Protein AF-A0A0J1G8J3-F1 (afdb_monomer_lite)

Structure (mmCIF, N/CA/C/O backbone):
data_AF-A0A0J1G8J3-F1
#
_entry.id   AF-A0A0J1G8J3-F1
#
loop_
_atom_site.group_PDB
_atom_site.id
_atom_site.type_symbol
_atom_site.label_atom_id
_atom_site.label_alt_id
_atom_site.label_comp_id
_atom_site.label_asym_id
_atom_site.label_entity_id
_atom_site.label_seq_id
_atom_site.pdbx_PDB_ins_code
_atom_site.Cartn_x
_atom_site.Cartn_y
_atom_site.Cartn_z
_atom_site.occupancy
_atom_site.B_iso_or_equiv
_atom_site.auth_seq_id
_atom_site.auth_comp_id
_atom_site.auth_asym_id
_atom_site.auth_atom_id
_atom_site.pdbx_PDB_model_num
ATOM 1 N N . MET A 1 1 ? 8.122 0.224 -16.479 1.00 51.69 1 MET A N 1
ATOM 2 C CA . MET A 1 1 ? 7.360 -1.007 -16.168 1.00 51.69 1 MET A CA 1
ATOM 3 C C . MET A 1 1 ? 8.127 -2.318 -16.388 1.00 51.69 1 MET A C 1
ATOM 5 O O . MET A 1 1 ? 7.681 -3.323 -15.860 1.00 51.69 1 MET A O 1
ATOM 9 N N . ALA A 1 2 ? 9.254 -2.354 -17.121 1.00 47.94 2 ALA A N 1
ATOM 10 C CA . ALA A 1 2 ? 10.107 -3.556 -17.202 1.00 47.94 2 ALA A CA 1
ATOM 11 C C . ALA A 1 2 ? 11.126 -3.649 -16.042 1.00 47.94 2 ALA A C 1
ATOM 13 O O . ALA A 1 2 ? 11.445 -4.731 -15.577 1.00 47.94 2 ALA A O 1
ATOM 14 N N . HIS A 1 3 ? 11.566 -2.505 -15.513 1.00 52.66 3 HIS A N 1
ATOM 15 C CA . HIS A 1 3 ? 12.682 -2.396 -14.560 1.00 52.66 3 HIS A CA 1
ATOM 16 C C . HIS A 1 3 ? 12.394 -2.848 -13.115 1.00 52.66 3 HIS A C 1
ATOM 18 O O . HIS A 1 3 ? 13.336 -3.194 -12.418 1.00 52.66 3 HIS A O 1
ATOM 24 N N . HIS A 1 4 ? 11.136 -2.899 -12.662 1.00 52.09 4 HIS A N 1
ATOM 25 C CA . HIS A 1 4 ? 10.816 -3.368 -11.297 1.00 52.09 4 HIS A CA 1
ATOM 26 C C . HIS A 1 4 ? 10.625 -4.886 -11.210 1.00 52.09 4 HIS A C 1
ATOM 28 O O . HIS A 1 4 ? 10.771 -5.482 -10.145 1.00 52.09 4 HIS A O 1
ATOM 34 N N . ARG A 1 5 ? 10.293 -5.525 -12.341 1.00 51.47 5 ARG A N 1
ATOM 35 C CA . ARG A 1 5 ? 9.931 -6.946 -12.384 1.00 51.47 5 ARG A CA 1
ATOM 36 C C . ARG A 1 5 ? 11.159 -7.858 -12.304 1.00 51.47 5 ARG A C 1
ATOM 38 O O . ARG A 1 5 ? 11.058 -8.934 -11.726 1.00 51.47 5 ARG A O 1
ATOM 45 N N . ASP A 1 6 ? 12.302 -7.399 -12.814 1.00 55.72 6 ASP A N 1
ATOM 46 C CA . ASP A 1 6 ? 13.562 -8.154 -12.806 1.00 55.72 6 ASP A CA 1
ATOM 47 C C . ASP A 1 6 ? 14.346 -8.028 -11.485 1.00 55.72 6 ASP A C 1
ATOM 49 O O . ASP A 1 6 ? 15.132 -8.913 -11.158 1.00 55.72 6 ASP A O 1
ATOM 53 N N . ASN A 1 7 ? 14.096 -6.985 -10.684 1.00 62.56 7 ASN A N 1
ATOM 54 C CA . ASN A 1 7 ? 14.836 -6.720 -9.441 1.00 62.56 7 ASN A CA 1
ATOM 55 C C . ASN A 1 7 ? 14.141 -7.206 -8.160 1.00 62.56 7 ASN A C 1
ATOM 57 O O . ASN A 1 7 ? 14.66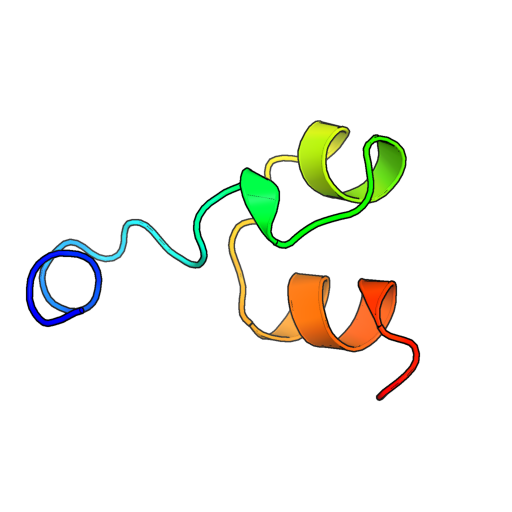2 -6.982 -7.071 1.00 62.56 7 ASN A O 1
ATOM 61 N N . ASN A 1 8 ? 12.977 -7.859 -8.259 1.00 62.00 8 ASN A N 1
ATOM 62 C CA . ASN A 1 8 ? 12.181 -8.258 -7.088 1.00 62.00 8 ASN A CA 1
ATOM 63 C C . ASN A 1 8 ? 11.861 -7.074 -6.139 1.00 62.00 8 ASN A C 1
ATOM 65 O O . ASN A 1 8 ? 11.655 -7.264 -4.948 1.00 62.00 8 ASN A O 1
ATOM 69 N N . GLU A 1 9 ? 11.811 -5.839 -6.657 1.00 67.19 9 GLU A N 1
ATOM 70 C CA . GLU A 1 9 ? 11.545 -4.631 -5.852 1.00 67.19 9 GLU A CA 1
ATOM 71 C C . GLU A 1 9 ? 10.089 -4.549 -5.358 1.00 67.19 9 GLU A C 1
ATOM 73 O O . GLU A 1 9 ? 9.759 -3.709 -4.522 1.00 67.19 9 GLU A O 1
ATOM 78 N N . GLY A 1 10 ? 9.214 -5.428 -5.857 1.00 78.88 10 GLY A N 1
ATOM 79 C CA . GLY A 1 10 ? 7.789 -5.417 -5.548 1.00 78.88 10 GLY A CA 1
ATOM 80 C C . GLY A 1 10 ? 7.045 -4.265 -6.230 1.00 78.88 10 GLY A C 1
ATOM 81 O O . GLY A 1 10 ? 7.495 -3.686 -7.222 1.00 78.88 10 GLY A O 1
ATOM 82 N N . VAL A 1 11 ? 5.851 -3.967 -5.730 1.00 86.56 11 VAL A N 1
ATOM 83 C CA . VAL A 1 11 ? 5.005 -2.864 -6.184 1.00 86.56 11 VAL A CA 1
ATOM 84 C C . VAL A 1 11 ? 5.537 -1.546 -5.609 1.00 86.56 11 VAL A C 1
ATOM 86 O O . VAL A 1 11 ? 5.781 -1.469 -4.403 1.00 86.56 11 VAL A O 1
ATOM 89 N N . PRO A 1 12 ? 5.680 -0.482 -6.420 1.00 87.88 12 PRO A N 1
ATOM 90 C CA . PRO A 1 12 ? 6.057 0.832 -5.915 1.00 87.88 12 PRO A CA 1
ATOM 91 C C . PRO A 1 12 ? 5.107 1.335 -4.826 1.00 87.88 12 PRO A C 1
ATOM 93 O O . PRO A 1 12 ? 3.894 1.152 -4.898 1.00 87.88 12 PRO A O 1
ATOM 96 N N . GLY A 1 13 ? 5.662 2.016 -3.827 1.00 85.56 13 GLY A N 1
ATOM 97 C CA . GLY A 1 13 ? 4.893 2.396 -2.647 1.00 85.56 13 GLY A CA 1
ATOM 98 C C . GLY A 1 13 ? 3.763 3.384 -2.871 1.00 85.56 13 GLY A C 1
ATOM 99 O O . GLY A 1 13 ? 2.748 3.308 -2.192 1.00 85.56 13 GLY A O 1
ATOM 100 N N . CYS A 1 14 ? 3.875 4.203 -3.912 1.00 88.56 14 CYS A N 1
ATOM 101 C CA . CYS A 1 14 ? 2.837 5.142 -4.313 1.00 88.56 14 CYS A CA 1
ATOM 102 C C . CYS A 1 14 ? 1.521 4.489 -4.778 1.00 88.56 14 CYS A C 1
ATOM 104 O O . CYS A 1 14 ? 0.550 5.210 -4.990 1.00 88.56 14 CYS A O 1
ATOM 106 N N . PHE A 1 15 ? 1.480 3.163 -4.966 1.00 89.25 15 PHE A N 1
ATOM 107 C CA . PHE A 1 15 ? 0.248 2.425 -5.273 1.00 89.25 15 PHE A CA 1
ATOM 108 C C . PHE A 1 15 ? -0.527 1.973 -4.030 1.00 89.25 15 PHE A C 1
ATOM 110 O O . PHE A 1 15 ? -1.629 1.453 -4.177 1.00 89.25 15 PHE A O 1
ATOM 117 N N . PHE A 1 16 ? 0.039 2.152 -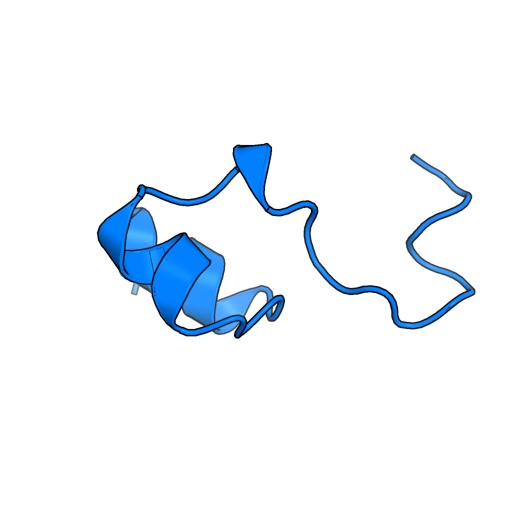2.837 1.00 92.81 16 PHE A N 1
ATOM 118 C CA . PHE A 1 16 ? -0.573 1.770 -1.572 1.00 92.81 16 PHE A CA 1
ATOM 119 C C . PHE A 1 16 ? -1.136 2.997 -0.849 1.00 92.81 16 PHE A C 1
ATOM 121 O O . PHE A 1 16 ? -0.619 4.109 -0.984 1.00 92.81 16 PHE A O 1
ATOM 128 N N . SER A 1 17 ? -2.151 2.788 -0.015 1.00 93.12 17 SER A N 1
ATOM 129 C CA . SER A 1 17 ? -2.562 3.757 1.003 1.00 93.12 17 SER A CA 1
ATOM 130 C C . SER A 1 17 ? -1.414 4.045 1.971 1.00 93.12 17 SER A C 1
ATOM 132 O O . SER A 1 17 ? -0.549 3.200 2.184 1.00 93.12 17 SER A O 1
ATOM 134 N N . ALA A 1 18 ? -1.436 5.200 2.640 1.00 92.88 18 ALA A N 1
ATOM 135 C CA . ALA A 1 18 ? -0.395 5.566 3.607 1.00 92.88 18 ALA A CA 1
ATOM 136 C C . ALA A 1 18 ? -0.203 4.507 4.714 1.00 92.88 18 ALA A C 1
ATOM 138 O O . ALA A 1 18 ? 0.922 4.236 5.129 1.00 92.88 18 ALA A O 1
ATOM 139 N N . GLU A 1 19 ? -1.295 3.881 5.163 1.00 91.56 19 GLU A N 1
ATOM 140 C CA . GLU A 1 19 ? -1.261 2.813 6.167 1.00 91.56 19 GLU A CA 1
ATOM 141 C C . GLU A 1 19 ? -0.623 1.527 5.621 1.00 91.56 19 GLU A C 1
ATOM 143 O O . GLU A 1 19 ? 0.225 0.932 6.284 1.00 91.56 19 GLU A O 1
ATOM 148 N N . ALA A 1 20 ? -0.971 1.122 4.397 1.00 90.56 20 ALA A N 1
ATOM 149 C CA . ALA A 1 20 ? -0.410 -0.066 3.761 1.00 90.56 20 ALA A CA 1
ATOM 150 C C . ALA A 1 20 ? 1.052 0.148 3.332 1.00 90.56 20 ALA A C 1
ATOM 152 O O . ALA A 1 20 ? 1.891 -0.729 3.536 1.00 90.56 20 ALA A O 1
ATOM 153 N N . GLU A 1 21 ? 1.402 1.337 2.837 1.00 90.44 21 GLU A N 1
ATOM 154 C CA . GLU A 1 21 ? 2.780 1.721 2.534 1.00 90.44 21 GLU A CA 1
ATOM 155 C C . GLU A 1 21 ? 3.675 1.672 3.782 1.00 90.44 21 GLU A C 1
ATOM 157 O O . GLU A 1 21 ? 4.820 1.224 3.688 1.00 90.44 21 GLU A O 1
ATOM 162 N N . ALA A 1 22 ? 3.157 2.058 4.953 1.00 92.25 22 ALA A N 1
ATOM 163 C CA . ALA A 1 22 ? 3.904 2.022 6.209 1.00 92.25 22 ALA A CA 1
ATOM 164 C C . ALA A 1 22 ? 4.319 0.602 6.637 1.00 92.25 22 ALA A C 1
ATOM 166 O O . ALA A 1 22 ? 5.295 0.448 7.371 1.00 92.25 22 ALA A O 1
ATOM 167 N N . THR A 1 23 ? 3.626 -0.438 6.160 1.00 90.12 23 THR A N 1
ATOM 168 C CA . THR A 1 23 ? 4.007 -1.840 6.410 1.00 90.12 23 THR A CA 1
ATOM 169 C C . THR A 1 23 ? 5.232 -2.275 5.605 1.00 90.12 23 THR A C 1
ATOM 171 O O . THR A 1 23 ? 5.843 -3.295 5.920 1.00 90.12 23 THR A O 1
ATOM 174 N N . TYR A 1 24 ? 5.594 -1.502 4.573 1.00 87.38 24 TYR A N 1
ATOM 175 C CA . TYR A 1 24 ? 6.660 -1.792 3.614 1.00 87.38 24 TYR A CA 1
ATOM 176 C C . TYR A 1 24 ? 6.498 -3.138 2.878 1.00 87.38 24 TYR A C 1
ATOM 178 O O . TYR A 1 24 ? 7.415 -3.577 2.182 1.00 87.38 24 TYR A O 1
ATOM 186 N N . ASP A 1 25 ? 5.330 -3.782 2.972 1.00 89.75 25 ASP A N 1
ATOM 187 C CA . ASP A 1 25 ? 5.013 -4.982 2.206 1.00 89.75 25 ASP A CA 1
ATOM 188 C C . 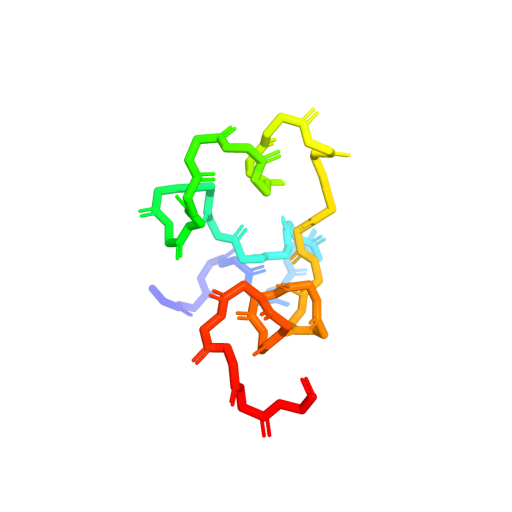ASP A 1 25 ? 4.690 -4.586 0.763 1.00 89.75 25 ASP A C 1
ATOM 190 O O . ASP A 1 25 ? 3.599 -4.125 0.433 1.00 89.75 25 ASP A O 1
ATOM 194 N N . ARG A 1 26 ? 5.686 -4.736 -0.114 1.00 88.50 26 ARG A N 1
ATOM 195 C CA . ARG A 1 26 ? 5.579 -4.407 -1.541 1.00 88.50 26 ARG A CA 1
ATOM 196 C C . ARG A 1 26 ? 5.016 -5.570 -2.370 1.00 88.50 26 ARG A C 1
ATOM 198 O O . ARG A 1 26 ? 5.182 -5.594 -3.589 1.00 88.50 26 ARG A O 1
ATOM 205 N N . SER A 1 27 ? 4.363 -6.551 -1.751 1.00 89.19 27 SER A N 1
ATOM 206 C CA . SER A 1 27 ? 3.773 -7.691 -2.459 1.00 89.19 27 SER A CA 1
ATOM 207 C C . SER A 1 27 ? 2.489 -7.311 -3.204 1.00 89.19 27 SER A C 1
ATOM 209 O O . SER A 1 27 ? 1.728 -6.445 -2.773 1.00 89.19 27 SER A O 1
ATOM 211 N N . ILE A 1 28 ? 2.182 -8.029 -4.293 1.00 89.88 28 ILE A N 1
ATOM 212 C CA . ILE A 1 28 ? 0.879 -7.908 -4.978 1.00 89.88 28 ILE A CA 1
ATOM 213 C C . ILE A 1 28 ? -0.275 -8.231 -4.016 1.00 89.88 28 ILE A C 1
ATOM 215 O O . ILE A 1 28 ? -1.320 -7.599 -4.086 1.00 89.88 28 ILE A O 1
ATOM 219 N N . GLU A 1 29 ? -0.097 -9.192 -3.103 1.00 91.94 29 GLU A N 1
ATOM 220 C CA . GLU A 1 29 ? -1.127 -9.550 -2.120 1.00 91.94 29 GLU A CA 1
ATOM 221 C C . GLU A 1 29 ? -1.470 -8.374 -1.195 1.00 91.94 29 GLU A C 1
ATOM 223 O O . GLU A 1 29 ? -2.648 -8.095 -0.974 1.00 91.94 29 GLU A O 1
ATOM 228 N N . ALA A 1 30 ? -0.457 -7.655 -0.703 1.00 91.44 30 ALA A N 1
ATOM 229 C CA . ALA A 1 30 ? -0.652 -6.459 0.108 1.00 91.44 30 ALA A CA 1
ATOM 230 C C . ALA A 1 30 ? -1.382 -5.365 -0.680 1.00 91.44 30 ALA A C 1
ATOM 232 O O . ALA A 1 30 ? -2.302 -4.745 -0.152 1.00 91.44 30 ALA A O 1
ATOM 233 N N . LEU A 1 31 ? -1.048 -5.195 -1.965 1.00 93.44 31 LEU A N 1
ATOM 234 C CA . LEU A 1 31 ? -1.756 -4.264 -2.841 1.00 93.44 31 LEU A CA 1
ATOM 235 C C . LEU A 1 31 ? -3.228 -4.671 -3.018 1.00 93.44 31 LEU A C 1
ATOM 237 O O . LEU A 1 31 ? -4.118 -3.827 -2.943 1.00 93.44 31 LEU A O 1
ATOM 241 N N . CYS A 1 32 ? -3.503 -5.959 -3.238 1.00 93.38 32 CYS A N 1
ATOM 242 C CA . CYS A 1 32 ? -4.864 -6.464 -3.402 1.00 93.38 32 CYS A CA 1
ATOM 243 C C . CYS A 1 32 ? -5.705 -6.284 -2.133 1.00 93.38 32 CYS A C 1
ATOM 245 O O . CYS A 1 32 ? -6.862 -5.888 -2.247 1.00 93.38 32 CYS A O 1
ATOM 247 N N . LYS A 1 33 ? -5.131 -6.523 -0.946 1.00 93.56 33 LYS A N 1
ATOM 248 C CA . LYS A 1 33 ? -5.799 -6.271 0.343 1.00 93.56 33 LYS A CA 1
ATOM 249 C C . LYS A 1 33 ? -6.097 -4.787 0.543 1.00 93.56 33 LYS A C 1
ATOM 251 O O . LYS A 1 33 ? -7.216 -4.439 0.903 1.00 93.56 33 LYS A O 1
ATOM 256 N N . ASP A 1 34 ? -5.127 -3.917 0.256 1.00 93.62 34 ASP A N 1
ATOM 257 C CA . ASP A 1 34 ? -5.291 -2.459 0.355 1.00 93.62 34 ASP A CA 1
ATOM 258 C C . ASP A 1 34 ? -6.395 -1.935 -0.581 1.00 93.62 34 ASP A C 1
ATOM 260 O O . ASP A 1 34 ? -7.153 -1.038 -0.226 1.00 93.62 34 ASP A O 1
ATOM 264 N N . ASN A 1 35 ? -6.560 -2.563 -1.750 1.00 92.69 35 ASN A N 1
ATOM 265 C CA . ASN A 1 35 ? -7.610 -2.226 -2.716 1.00 92.69 35 ASN A CA 1
ATOM 266 C C . ASN A 1 35 ? -8.931 -2.999 -2.506 1.00 92.69 35 ASN A C 1
ATOM 268 O O . ASN A 1 35 ? -9.851 -2.852 -3.312 1.00 92.69 35 ASN A O 1
ATOM 272 N N . GLY A 1 36 ? -9.047 -3.830 -1.461 1.00 91.94 36 GLY A N 1
ATOM 273 C CA . GLY A 1 36 ? -10.259 -4.607 -1.164 1.00 91.94 36 GLY A CA 1
ATOM 274 C C . GLY A 1 36 ? -10.621 -5.655 -2.224 1.00 91.94 36 GLY A C 1
ATOM 275 O O . GLY A 1 36 ? -1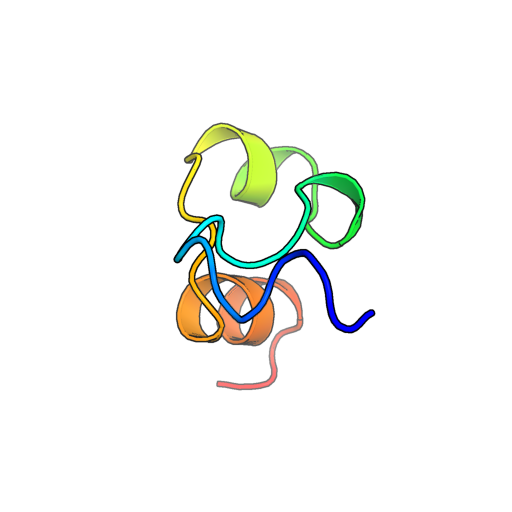1.794 -5.980 -2.403 1.00 91.94 36 GLY A O 1
ATOM 276 N N . LEU A 1 37 ? -9.627 -6.148 -2.966 1.00 89.44 37 LEU A N 1
ATOM 277 C CA . LEU A 1 37 ? -9.807 -7.149 -4.020 1.00 89.44 37 LEU A CA 1
ATOM 278 C C . LEU A 1 37 ? -9.842 -8.583 -3.475 1.00 89.44 37 LEU A C 1
ATOM 280 O O . LEU A 1 37 ? 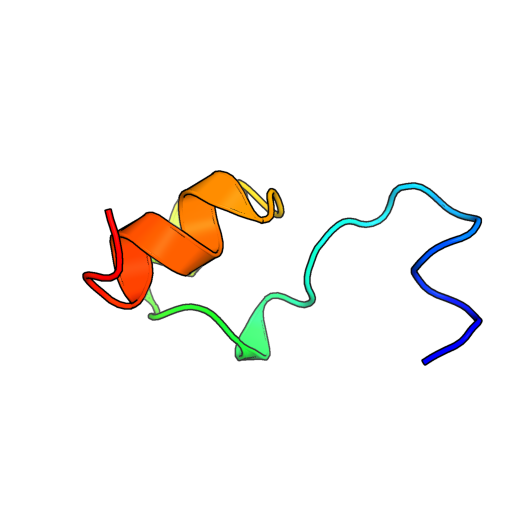-10.344 -9.474 -4.164 1.00 89.44 37 LEU A O 1
ATOM 284 N N . ILE A 1 38 ? -9.299 -8.799 -2.272 1.00 87.69 38 ILE A N 1
ATOM 285 C CA . ILE A 1 38 ? -9.250 -10.075 -1.541 1.00 87.69 38 ILE A CA 1
ATOM 286 C C . ILE A 1 38 ? -9.407 -9.856 -0.039 1.00 87.69 38 ILE A C 1
ATOM 288 O O . ILE A 1 38 ? -9.065 -8.747 0.430 1.00 87.69 38 ILE A O 1
#

Foldseek 3Di:
DVVCVVPVCAADLVLADPVLSVVVP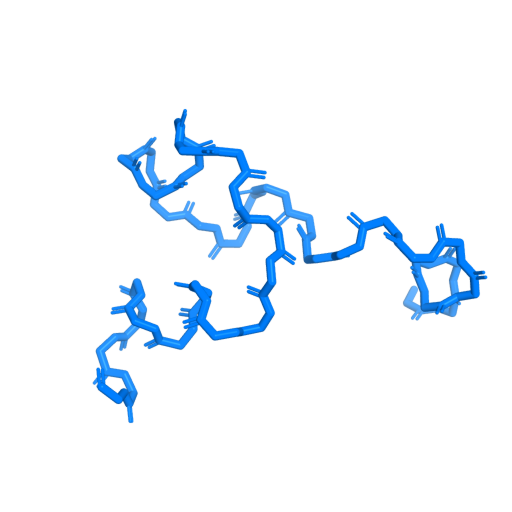RHPVSSCVRVVVD

Secondary structure (DSSP, 8-state):
--TTTTTT--S-GGGS-HHHHHTT--SHHHHHHHTT--

Sequence (38 aa):
MAHHRDNNEGVPGCFFSAEAEATYDRSIEALCKDNGLI

Radius of gyration: 9.93 Å; chains: 1; bounding box: 25×16×24 Å

pLDDT: mean 82.04, std 15.09, range [47.94, 93.62]